Protein AF-W7WJM7-F1 (afdb_monomer_lite)

Secondary structure (DSSP, 8-state):
--------PPPEEEEEEEETTEEEEEEE-SSSPPPEEEEESSSEEEE-TTTTHHHHHHHHHHHHHHHHHHHHHHHHHHHHHHHHHHHHHHHHHSPPTTHHHHHHHHHHHHHHHHHTTTTS--TT-----TTTTSS--

Sequence (137 aa):
MKDEVRSGGREIEQLVGRFGGFELGVKTARGDEVPSLYLSGACVYEATPYQTGPALVAALVDLLASIPKQHAAGQAQLEIRRKRLDDIRLELERPFEHEARLLDLLTRQRQLLSQLDLDKDEAGTAKVDTEELREAA

Radius of gyration: 41.27 Å; chains: 1; bounding box: 71×69×111 Å

pLDDT: mean 76.88, std 18.95, range [31.22, 98.31]

Structure (mmCIF, N/CA/C/O backbone):
data_AF-W7WJM7-F1
#
_entry.id   AF-W7WJM7-F1
#
loop_
_atom_site.group_PDB
_atom_site.id
_atom_site.type_symbol
_atom_site.label_atom_id
_atom_site.label_alt_id
_atom_site.label_comp_id
_atom_site.label_asym_id
_atom_site.label_entity_id
_atom_site.label_seq_id
_atom_site.pdbx_PDB_ins_code
_atom_site.Cartn_x
_atom_site.Cartn_y
_atom_site.Cartn_z
_atom_site.occupancy
_atom_site.B_iso_or_equiv
_atom_site.auth_seq_id
_atom_site.auth_comp_id
_atom_site.auth_asym_id
_atom_site.auth_atom_id
_atom_site.pdbx_PDB_model_num
ATOM 1 N N . MET A 1 1 ? 10.618 -13.866 -67.267 1.00 33.81 1 MET A N 1
ATOM 2 C CA . MET A 1 1 ? 11.415 -14.072 -66.040 1.00 33.81 1 MET A CA 1
ATOM 3 C C . MET A 1 1 ? 11.173 -12.857 -65.162 1.00 33.81 1 MET A C 1
ATOM 5 O O . MET A 1 1 ? 11.422 -11.759 -65.634 1.00 33.81 1 MET A O 1
ATOM 9 N N . LYS A 1 2 ? 10.657 -13.104 -63.951 1.00 33.22 2 LYS A N 1
ATOM 10 C CA . LYS A 1 2 ? 10.385 -12.168 -62.846 1.00 33.22 2 LYS A CA 1
ATOM 11 C C . LYS A 1 2 ? 9.228 -11.173 -63.020 1.00 33.22 2 LYS A C 1
ATOM 13 O O . LYS A 1 2 ? 9.423 -10.021 -63.382 1.00 33.22 2 LYS A O 1
ATOM 18 N N . ASP A 1 3 ? 8.044 -11.647 -62.632 1.00 31.22 3 ASP A N 1
ATOM 19 C CA . ASP A 1 3 ? 7.046 -10.828 -61.944 1.00 31.22 3 ASP A CA 1
ATOM 20 C C . ASP A 1 3 ? 7.656 -10.316 -60.629 1.00 31.22 3 ASP A C 1
ATOM 22 O O . ASP A 1 3 ? 7.921 -11.096 -59.711 1.00 31.22 3 ASP A O 1
ATOM 26 N N . GLU A 1 4 ? 7.911 -9.012 -60.535 1.00 31.98 4 GLU A N 1
ATOM 27 C CA . GLU A 1 4 ? 8.178 -8.355 -59.255 1.00 31.98 4 GLU A CA 1
ATOM 28 C C . GLU A 1 4 ? 6.844 -8.024 -58.586 1.00 31.98 4 GLU A C 1
ATOM 30 O O . GLU A 1 4 ? 6.210 -6.994 -58.821 1.00 31.98 4 GLU A O 1
ATOM 35 N N . VAL A 1 5 ? 6.413 -8.956 -57.740 1.00 37.56 5 VAL A N 1
ATOM 36 C CA . VAL A 1 5 ? 5.321 -8.779 -56.789 1.00 37.56 5 VAL A CA 1
ATOM 37 C C . VAL A 1 5 ? 5.692 -7.634 -55.845 1.00 37.56 5 VAL A C 1
ATOM 39 O O . VAL A 1 5 ? 6.486 -7.802 -54.920 1.00 37.56 5 VAL A O 1
ATOM 42 N N . ARG A 1 6 ? 5.091 -6.459 -56.053 1.00 40.28 6 ARG A N 1
ATOM 43 C CA . ARG A 1 6 ? 5.035 -5.400 -55.038 1.00 40.28 6 ARG A CA 1
ATOM 44 C C . ARG A 1 6 ? 4.138 -5.874 -53.894 1.00 40.28 6 ARG A C 1
ATOM 46 O O . ARG A 1 6 ? 2.944 -5.598 -53.867 1.00 40.28 6 ARG A O 1
ATOM 53 N N . SER A 1 7 ? 4.715 -6.620 -52.959 1.00 39.88 7 SER A N 1
ATOM 54 C CA . SER A 1 7 ? 4.068 -6.949 -51.691 1.00 39.88 7 SER A CA 1
ATOM 55 C C . SER A 1 7 ? 4.223 -5.758 -50.746 1.00 39.88 7 SER A C 1
ATOM 57 O O . SER A 1 7 ? 5.225 -5.652 -50.044 1.00 39.88 7 SER A O 1
ATOM 59 N N . GLY A 1 8 ? 3.239 -4.858 -50.725 1.00 46.88 8 GLY A N 1
ATOM 60 C CA . GLY A 1 8 ? 3.096 -3.882 -49.643 1.00 46.88 8 GLY A CA 1
ATOM 61 C C . GLY A 1 8 ? 2.848 -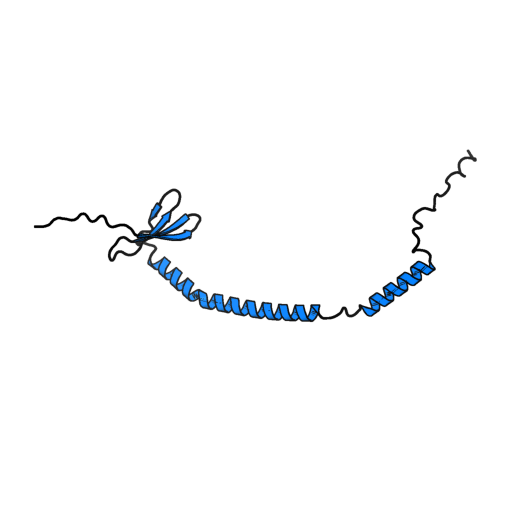4.625 -48.327 1.00 46.88 8 GLY A C 1
ATOM 62 O O . GLY A 1 8 ? 1.762 -5.159 -48.111 1.00 46.88 8 GLY A O 1
ATOM 63 N N . GLY A 1 9 ? 3.880 -4.742 -47.490 1.00 54.44 9 GLY A N 1
ATOM 64 C CA . GLY A 1 9 ? 3.803 -5.427 -46.202 1.00 54.44 9 GLY A CA 1
ATOM 65 C C . GLY A 1 9 ? 2.981 -4.624 -45.195 1.00 54.44 9 GLY A C 1
ATOM 66 O O . GLY A 1 9 ? 3.187 -3.427 -45.039 1.00 54.44 9 GLY A O 1
ATOM 67 N N . ARG A 1 10 ? 2.039 -5.282 -44.515 1.00 64.50 10 ARG A N 1
ATOM 68 C CA . ARG A 1 10 ? 1.194 -4.686 -43.470 1.00 64.50 10 ARG A CA 1
ATOM 69 C C . ARG A 1 10 ? 2.023 -4.483 -42.194 1.00 64.50 10 ARG A C 1
ATOM 71 O O . ARG A 1 10 ? 2.488 -5.477 -41.636 1.00 64.50 10 ARG A O 1
ATOM 78 N N . GLU A 1 11 ? 2.209 -3.237 -41.758 1.00 70.50 11 GLU A N 1
ATOM 79 C CA . GLU A 1 11 ? 2.792 -2.911 -40.446 1.00 70.50 11 GLU A CA 1
ATOM 80 C C . GLU A 1 11 ? 1.933 -3.511 -39.324 1.00 70.50 11 GLU A C 1
ATOM 82 O O . GLU A 1 11 ? 0.699 -3.536 -39.413 1.00 70.50 11 GLU A O 1
ATOM 87 N N . ILE A 1 12 ? 2.589 -4.046 -38.290 1.00 75.19 12 ILE A N 1
ATOM 88 C CA . ILE A 1 12 ? 1.914 -4.522 -37.082 1.00 75.19 12 ILE A CA 1
ATOM 89 C C . ILE A 1 12 ? 2.106 -3.456 -36.013 1.00 75.19 12 ILE A C 1
ATOM 91 O O . ILE A 1 12 ? 3.228 -3.208 -35.570 1.00 75.19 12 ILE A O 1
ATOM 95 N N . GLU A 1 13 ? 0.996 -2.859 -35.595 1.00 83.56 13 GLU A N 1
ATOM 96 C CA . GLU A 1 13 ? 0.940 -1.894 -34.504 1.00 83.56 13 GLU A CA 1
ATOM 97 C C . GLU A 1 13 ? 0.194 -2.498 -33.315 1.00 83.56 13 GLU A C 1
ATOM 99 O O . GLU A 1 13 ? -0.865 -3.114 -33.468 1.00 83.56 13 GLU A O 1
ATOM 104 N N . GLN A 1 14 ? 0.745 -2.314 -32.117 1.00 84.19 14 GLN A N 1
ATOM 105 C CA . GLN A 1 14 ? 0.104 -2.692 -30.867 1.00 84.19 14 GLN A CA 1
ATOM 106 C C . GLN A 1 14 ? 0.177 -1.540 -29.869 1.00 84.19 14 GLN A C 1
ATOM 108 O O . GLN A 1 14 ? 1.261 -1.113 -29.475 1.00 84.19 14 GLN A O 1
ATOM 113 N N . LEU A 1 15 ? -0.985 -1.079 -29.404 1.00 86.00 15 LEU A N 1
ATOM 114 C CA . LEU A 1 15 ? -1.068 -0.149 -28.282 1.00 86.00 15 LEU A CA 1
ATOM 115 C C . LEU A 1 15 ? -0.676 -0.876 -26.988 1.00 86.00 15 LEU A C 1
ATOM 117 O O . LEU A 1 15 ? -1.253 -1.910 -26.653 1.00 86.00 15 LEU A O 1
ATOM 121 N N . VAL A 1 16 ? 0.295 -0.326 -26.259 1.00 85.75 16 VAL A N 1
ATOM 122 C CA . VAL A 1 16 ? 0.853 -0.929 -25.038 1.00 85.75 16 VAL A CA 1
ATOM 123 C C . VAL A 1 16 ? 0.413 -0.173 -23.785 1.00 85.75 16 VAL A C 1
ATOM 125 O O . VAL A 1 16 ? 0.285 -0.772 -22.719 1.00 85.75 16 VAL A O 1
ATOM 128 N N . GLY A 1 17 ? 0.136 1.130 -23.887 1.00 83.44 17 GLY A N 1
ATOM 129 C CA . GLY A 1 17 ? -0.344 1.894 -22.738 1.00 83.44 17 GLY A CA 1
ATOM 130 C C . GLY A 1 17 ? -0.389 3.399 -22.953 1.00 83.44 17 GLY A C 1
ATOM 131 O O . GLY A 1 17 ? -0.606 3.877 -24.063 1.00 83.44 17 GLY A O 1
ATOM 132 N N . ARG A 1 18 ? -0.203 4.155 -21.866 1.00 84.81 18 ARG A N 1
ATOM 133 C CA . ARG A 1 18 ? -0.154 5.621 -21.874 1.00 84.81 18 ARG A CA 1
ATOM 134 C C . ARG A 1 18 ? 1.047 6.142 -21.090 1.00 84.81 18 ARG A C 1
ATOM 136 O O . ARG A 1 18 ? 1.360 5.613 -20.027 1.00 84.81 18 ARG A O 1
ATOM 143 N N . PHE A 1 19 ? 1.672 7.208 -21.584 1.00 77.56 19 PHE A N 1
ATOM 144 C CA . PHE A 1 19 ? 2.787 7.900 -20.939 1.00 77.56 19 PHE A CA 1
ATOM 145 C C . PHE A 1 19 ? 2.585 9.416 -21.012 1.00 77.56 19 PHE A C 1
ATOM 147 O O . PHE A 1 19 ? 2.438 9.968 -22.096 1.00 77.56 19 PHE A O 1
ATOM 154 N N . GLY A 1 20 ? 2.549 10.103 -19.866 1.00 76.69 20 GLY A N 1
ATOM 155 C CA . GLY A 1 20 ? 2.451 11.571 -19.828 1.00 76.69 20 GLY A CA 1
ATOM 156 C C . GLY A 1 20 ? 1.211 12.164 -20.517 1.00 76.69 20 GLY A C 1
ATOM 157 O O . GLY A 1 20 ? 1.263 13.296 -20.978 1.00 76.69 20 GLY A O 1
ATOM 158 N N . GLY A 1 21 ? 0.118 11.399 -20.626 1.00 82.50 21 GLY A N 1
ATOM 159 C CA . GLY A 1 21 ? -1.092 11.796 -21.362 1.00 82.50 21 GLY A CA 1
ATOM 160 C C . GLY A 1 21 ? -1.105 11.404 -22.845 1.00 82.50 21 GLY A C 1
ATOM 161 O O . GLY A 1 21 ? -2.137 11.559 -23.491 1.00 82.50 21 GLY A O 1
ATOM 162 N N . PHE A 1 22 ? -0.012 10.844 -23.363 1.00 78.00 22 PHE A N 1
ATOM 163 C CA . PHE A 1 22 ? 0.096 10.316 -24.722 1.00 78.00 22 PHE A CA 1
ATOM 164 C C . PHE A 1 22 ? -0.171 8.812 -24.747 1.00 78.00 22 PHE A C 1
ATOM 166 O O . PHE A 1 22 ? 0.099 8.108 -23.772 1.00 78.00 22 PHE A O 1
ATOM 173 N N . GLU A 1 23 ? -0.690 8.310 -25.859 1.00 86.06 23 GLU A N 1
ATOM 174 C CA . GLU A 1 23 ? -0.807 6.877 -26.125 1.00 86.06 23 GLU A CA 1
ATOM 175 C C . GLU A 1 23 ? 0.551 6.317 -26.548 1.00 86.06 23 GLU A C 1
ATOM 177 O O . GLU A 1 23 ? 1.259 6.933 -27.333 1.00 86.06 23 GLU A O 1
ATOM 182 N N . LEU A 1 24 ? 0.943 5.176 -25.988 1.00 84.25 24 LEU A N 1
ATOM 183 C CA . LEU A 1 24 ? 2.214 4.508 -26.248 1.00 84.25 24 LEU A CA 1
ATOM 184 C C . LEU A 1 24 ? 1.945 3.214 -27.006 1.00 84.25 24 LEU A C 1
ATOM 186 O O . LEU A 1 24 ? 1.266 2.324 -26.484 1.00 84.25 24 LEU A O 1
ATOM 190 N N . GLY A 1 25 ? 2.515 3.090 -28.199 1.00 85.44 25 GLY A N 1
ATOM 191 C CA . GLY A 1 25 ? 2.421 1.888 -29.015 1.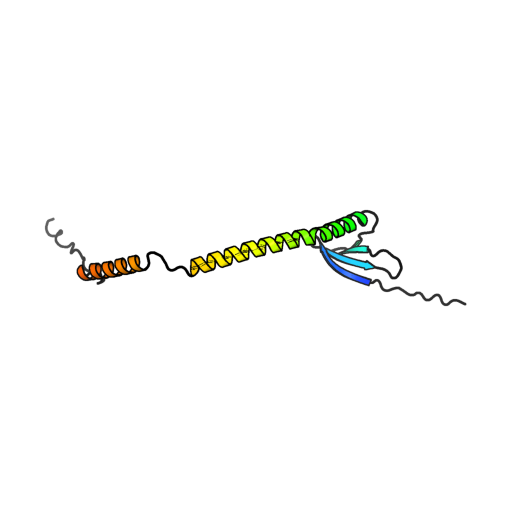00 85.44 25 GLY A CA 1
ATOM 192 C C . GLY A 1 25 ? 3.780 1.360 -29.454 1.00 85.44 25 GLY A C 1
ATOM 193 O O . GLY A 1 25 ? 4.794 2.056 -29.410 1.00 85.44 25 GLY A O 1
ATOM 194 N N . VAL A 1 26 ? 3.788 0.097 -29.859 1.00 84.44 26 VAL A N 1
ATOM 195 C CA . VAL A 1 26 ? 4.911 -0.584 -30.504 1.00 84.44 26 VAL A CA 1
ATOM 196 C C . VAL A 1 26 ? 4.523 -0.820 -31.952 1.00 84.44 26 VAL A C 1
ATOM 198 O O . VAL A 1 26 ? 3.424 -1.306 -32.221 1.00 84.44 26 VAL A O 1
ATOM 201 N N . LYS A 1 27 ? 5.432 -0.517 -32.874 1.00 84.62 27 LYS A N 1
ATOM 202 C CA . LYS A 1 27 ? 5.291 -0.864 -34.284 1.00 84.62 27 LYS A CA 1
ATOM 203 C C . LYS A 1 27 ? 6.475 -1.689 -34.764 1.00 84.62 27 LYS A C 1
ATOM 205 O O . LYS A 1 27 ? 7.625 -1.453 -34.384 1.00 84.62 27 LYS A O 1
ATOM 210 N N . THR A 1 28 ? 6.182 -2.673 -35.601 1.00 79.12 28 THR A N 1
ATOM 211 C CA . THR A 1 28 ? 7.182 -3.517 -36.253 1.00 79.12 28 THR A CA 1
ATOM 212 C C . THR A 1 28 ? 6.808 -3.704 -37.720 1.00 79.12 28 THR A C 1
ATOM 214 O O . THR A 1 28 ? 5.657 -4.014 -38.053 1.00 79.12 28 THR A O 1
ATOM 217 N N . ALA A 1 29 ? 7.778 -3.486 -38.608 1.00 73.25 29 ALA A N 1
ATOM 218 C CA . ALA A 1 29 ? 7.670 -3.905 -39.996 1.00 73.25 29 ALA A CA 1
ATOM 219 C C . ALA A 1 29 ? 8.049 -5.391 -40.104 1.00 73.25 29 ALA A C 1
ATOM 221 O O . ALA A 1 29 ? 8.844 -5.903 -39.315 1.00 73.25 29 ALA A O 1
ATOM 222 N N . ARG A 1 30 ? 7.480 -6.120 -41.075 1.00 69.12 30 ARG A N 1
ATOM 223 C CA . ARG A 1 30 ? 7.880 -7.520 -41.302 1.00 69.12 30 ARG A CA 1
ATOM 224 C C . ARG A 1 30 ? 9.357 -7.582 -41.711 1.00 69.12 30 ARG A C 1
ATOM 226 O O . ARG A 1 30 ? 9.704 -7.126 -42.794 1.00 69.12 30 ARG A O 1
ATOM 233 N N . GLY A 1 31 ? 10.174 -8.237 -40.891 1.00 61.22 31 GLY A N 1
ATOM 234 C CA . GLY A 1 31 ? 11.602 -8.467 -41.112 1.00 61.22 31 GLY A CA 1
ATOM 235 C C . GLY A 1 31 ? 12.333 -8.670 -39.784 1.00 61.22 31 GLY A C 1
ATOM 236 O O . GLY A 1 31 ? 11.697 -8.701 -38.735 1.00 61.22 31 GLY A O 1
ATOM 237 N N . ASP A 1 32 ? 13.661 -8.764 -39.829 1.00 56.47 32 ASP A N 1
ATOM 238 C CA . ASP A 1 32 ? 14.552 -8.766 -38.650 1.00 56.47 32 ASP A CA 1
ATOM 239 C C . ASP A 1 32 ? 14.734 -7.341 -38.066 1.00 56.47 32 ASP A C 1
ATOM 241 O O . ASP A 1 32 ? 15.742 -7.014 -37.440 1.00 56.47 32 ASP A O 1
ATOM 245 N N . GLU A 1 33 ? 13.775 -6.446 -38.327 1.00 68.12 33 GLU A N 1
ATOM 246 C CA . GLU A 1 33 ? 13.823 -5.063 -37.867 1.00 68.12 33 GLU A CA 1
ATOM 247 C C . GLU A 1 33 ? 13.439 -4.971 -36.392 1.00 68.12 33 GLU A C 1
ATOM 249 O O . GLU A 1 33 ? 12.441 -5.534 -35.934 1.00 68.12 33 GLU A O 1
ATOM 254 N N . VAL A 1 34 ? 14.244 -4.221 -35.641 1.00 69.81 34 VAL A N 1
ATOM 255 C CA . VAL A 1 34 ? 14.027 -3.990 -34.214 1.00 69.81 34 VAL A CA 1
ATOM 256 C C . VAL A 1 34 ? 12.687 -3.264 -34.028 1.00 69.81 34 VAL A C 1
ATOM 258 O O . VAL A 1 34 ? 12.514 -2.180 -34.593 1.00 69.81 34 VAL A O 1
ATOM 261 N N . PRO A 1 35 ? 11.745 -3.811 -33.234 1.00 76.75 35 PRO A N 1
ATOM 262 C CA . PRO A 1 35 ? 10.496 -3.129 -32.921 1.00 76.75 35 PRO A CA 1
ATOM 263 C C . PRO A 1 35 ? 10.769 -1.725 -32.374 1.00 76.75 35 PRO A C 1
ATOM 265 O O . PRO A 1 35 ? 11.629 -1.546 -31.510 1.00 76.75 35 PRO A O 1
ATOM 268 N N . SER A 1 36 ? 10.029 -0.733 -32.865 1.00 77.12 36 SER A N 1
ATOM 269 C CA . SER A 1 36 ? 10.167 0.661 -32.435 1.00 77.12 36 SER A CA 1
ATOM 270 C C . SER A 1 36 ? 8.948 1.100 -31.634 1.00 77.12 36 SER A C 1
ATOM 272 O O . SER A 1 36 ? 7.831 0.629 -31.850 1.00 77.12 36 SER A O 1
ATOM 274 N N . LEU A 1 37 ? 9.171 1.992 -30.674 1.00 82.12 37 LEU A N 1
ATOM 275 C CA . LEU A 1 37 ? 8.093 2.608 -29.908 1.00 82.12 37 LEU A CA 1
ATOM 276 C C . LEU A 1 37 ? 7.633 3.890 -30.598 1.00 82.12 37 LEU A C 1
ATOM 278 O O . LEU A 1 37 ? 8.419 4.574 -31.254 1.00 82.12 37 LEU A O 1
ATOM 282 N N . TYR A 1 38 ? 6.373 4.250 -30.398 1.00 82.75 38 TYR A N 1
ATOM 283 C CA . TYR A 1 38 ? 5.849 5.553 -30.779 1.00 82.75 38 TYR A CA 1
ATOM 284 C C . TYR A 1 38 ? 4.918 6.104 -29.701 1.00 82.75 38 TYR A C 1
ATOM 286 O O . TYR A 1 38 ? 4.279 5.352 -28.962 1.00 82.75 38 TYR A O 1
ATOM 294 N N . LEU A 1 39 ? 4.840 7.431 -29.630 1.00 83.75 39 LEU A N 1
ATOM 295 C CA . LEU A 1 39 ? 3.847 8.146 -28.835 1.00 83.75 39 LEU A CA 1
ATOM 296 C C . LEU A 1 39 ? 2.839 8.823 -29.766 1.00 83.75 39 LEU A C 1
ATOM 298 O O . LEU A 1 39 ? 3.242 9.531 -30.687 1.00 83.75 39 LEU A O 1
ATOM 302 N N . SER A 1 40 ? 1.543 8.637 -29.525 1.00 84.44 40 SER A N 1
ATOM 303 C CA . SER A 1 40 ? 0.457 9.277 -30.272 1.00 84.44 40 SER A CA 1
ATOM 304 C C . SER A 1 40 ? -0.351 10.244 -29.400 1.00 84.44 40 SER A C 1
ATOM 306 O O . SER A 1 40 ? -0.755 9.944 -28.275 1.00 84.44 40 SER A O 1
ATOM 308 N N . G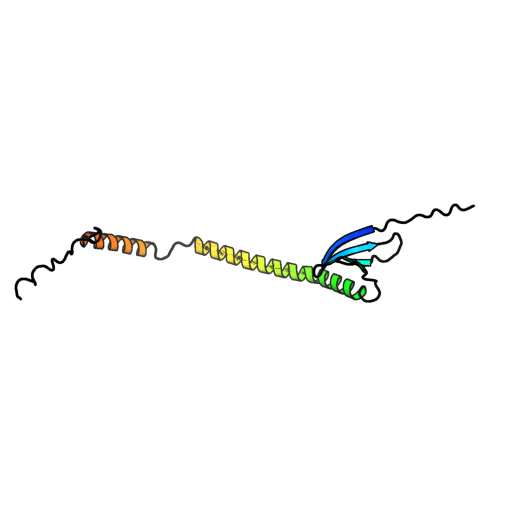LY A 1 41 ? -0.571 11.441 -29.944 1.00 82.56 41 GLY A N 1
ATOM 309 C CA . GLY A 1 41 ? -1.426 12.497 -29.401 1.00 82.56 41 GLY A CA 1
ATOM 310 C C . GLY A 1 41 ? -2.017 13.311 -30.552 1.00 82.56 41 GLY A C 1
ATOM 311 O O . GLY A 1 41 ? -2.647 12.748 -31.439 1.00 82.56 41 GLY A O 1
ATOM 312 N N . ALA A 1 42 ? -1.769 14.624 -30.596 1.00 80.12 42 ALA A N 1
ATOM 313 C CA . ALA A 1 42 ? -2.105 15.437 -31.775 1.00 80.12 42 ALA A CA 1
ATOM 314 C C . ALA A 1 42 ? -1.251 15.083 -33.015 1.00 80.12 42 ALA A C 1
ATOM 316 O O . ALA A 1 42 ? -1.692 15.271 -34.145 1.00 80.12 42 ALA A O 1
ATOM 317 N N . CYS A 1 43 ? -0.048 14.548 -32.787 1.00 78.88 43 CYS A N 1
ATOM 318 C CA . CYS A 1 43 ? 0.874 14.020 -33.792 1.00 78.88 43 CYS A CA 1
ATOM 319 C C . CYS A 1 43 ? 1.428 12.665 -33.321 1.00 78.88 43 CYS A C 1
ATOM 321 O O . CYS A 1 43 ? 1.307 12.320 -32.140 1.00 78.88 43 CYS A O 1
ATOM 323 N N . VAL A 1 44 ? 2.057 11.919 -34.235 1.00 79.88 44 VAL A N 1
ATOM 324 C CA . VAL A 1 44 ? 2.798 10.688 -33.920 1.00 79.88 44 VAL A CA 1
ATOM 325 C C . VAL A 1 44 ? 4.286 11.012 -33.814 1.00 79.88 44 VAL A C 1
ATOM 327 O O . VAL A 1 44 ? 4.858 11.623 -34.715 1.00 79.88 44 VAL A O 1
ATOM 330 N N . TYR A 1 45 ? 4.903 10.600 -32.711 1.00 75.50 45 TYR A N 1
ATOM 331 C CA . TYR A 1 45 ? 6.323 10.782 -32.426 1.00 75.50 45 TYR A CA 1
ATOM 332 C C . TYR A 1 45 ? 7.008 9.419 -32.406 1.00 75.50 45 TYR A C 1
ATOM 334 O O . TYR A 1 45 ? 6.719 8.590 -31.542 1.00 75.50 45 TYR A O 1
ATOM 342 N N . GLU A 1 46 ? 7.915 9.181 -33.349 1.00 77.00 46 GLU A N 1
ATOM 343 C CA . GLU A 1 46 ? 8.675 7.934 -33.413 1.00 77.00 46 GLU A CA 1
ATOM 344 C C . GLU A 1 46 ? 9.848 7.963 -32.434 1.00 77.00 46 GLU A C 1
ATOM 346 O O . GLU A 1 46 ? 10.694 8.857 -32.474 1.00 77.00 46 GLU A O 1
ATOM 351 N N . ALA A 1 47 ? 9.936 6.955 -31.573 1.00 68.62 47 ALA A N 1
ATOM 352 C CA . ALA A 1 47 ? 11.115 6.728 -30.757 1.00 68.62 47 ALA A CA 1
ATOM 353 C C . ALA A 1 47 ? 12.103 5.869 -31.556 1.00 68.62 47 ALA A C 1
ATOM 355 O O . ALA A 1 47 ? 12.233 4.663 -31.339 1.00 68.62 47 ALA A O 1
ATOM 356 N N . THR A 1 48 ? 12.787 6.492 -32.521 1.00 61.59 48 THR A N 1
ATOM 357 C CA . THR A 1 48 ? 13.851 5.820 -33.275 1.00 61.59 48 THR A CA 1
ATOM 358 C C . THR A 1 48 ? 14.979 5.379 -32.326 1.00 61.59 48 THR A C 1
ATOM 360 O O . THR A 1 48 ? 15.366 6.172 -31.463 1.00 61.59 48 THR A O 1
ATOM 363 N N . PRO A 1 49 ? 15.558 4.169 -32.481 1.00 56.31 49 PRO A N 1
ATOM 364 C CA . PRO A 1 49 ? 16.446 3.530 -31.495 1.00 56.31 49 PRO A CA 1
ATOM 365 C C . PRO A 1 49 ? 17.745 4.263 -31.124 1.00 56.31 49 PRO A C 1
ATOM 367 O O . PRO A 1 49 ? 18.513 3.754 -30.311 1.00 56.31 49 PRO A O 1
ATOM 370 N N . TYR A 1 50 ? 18.041 5.425 -31.705 1.00 52.28 50 TYR A N 1
ATOM 371 C CA . TYR A 1 50 ? 19.399 5.956 -31.704 1.00 52.28 50 TYR A CA 1
ATOM 372 C C . TYR A 1 50 ? 19.892 6.490 -30.346 1.00 52.28 50 TYR A C 1
ATOM 374 O O . TYR A 1 50 ? 21.097 6.671 -30.198 1.00 52.28 50 TYR A O 1
ATOM 382 N N . GLN A 1 51 ? 19.026 6.720 -29.342 1.00 50.25 51 GLN A N 1
ATOM 383 C CA . GLN A 1 51 ? 19.469 7.237 -28.026 1.00 50.25 51 GLN A CA 1
ATOM 384 C C . GLN A 1 51 ? 18.734 6.701 -26.778 1.00 50.25 51 GLN A C 1
ATOM 386 O O . GLN A 1 51 ? 19.168 6.981 -25.663 1.00 50.25 51 GLN A O 1
ATOM 391 N N . THR A 1 52 ? 17.671 5.901 -26.910 1.00 56.38 52 THR A N 1
ATOM 392 C CA . THR A 1 52 ? 16.833 5.467 -25.764 1.00 56.38 52 THR A CA 1
ATOM 393 C C . THR A 1 52 ? 16.715 3.956 -25.580 1.00 56.38 52 THR A C 1
ATOM 395 O O . THR A 1 52 ? 16.254 3.523 -24.526 1.00 56.38 52 THR A O 1
ATOM 398 N N . GLY A 1 53 ? 17.165 3.140 -26.540 1.00 60.56 53 GLY A N 1
ATOM 399 C CA . GLY A 1 53 ? 17.046 1.676 -26.474 1.00 60.56 53 GLY A CA 1
ATOM 400 C C . GLY A 1 53 ? 17.714 1.063 -25.233 1.00 60.56 53 GLY A C 1
ATOM 401 O O . GLY A 1 53 ? 17.027 0.428 -24.433 1.00 60.56 53 GLY A O 1
ATOM 402 N N . PRO A 1 54 ? 19.021 1.297 -25.001 1.00 66.31 54 PRO A N 1
ATOM 403 C CA . PRO A 1 54 ? 19.715 0.740 -23.839 1.00 66.31 54 PRO A CA 1
ATOM 404 C C . PRO A 1 54 ? 19.158 1.235 -22.500 1.00 66.31 54 PRO A C 1
ATOM 406 O O . PRO A 1 54 ? 19.039 0.454 -21.561 1.00 66.31 54 PRO A O 1
ATOM 409 N N . ALA A 1 55 ? 18.777 2.514 -22.415 1.00 62.75 55 ALA A N 1
ATOM 410 C CA . ALA A 1 55 ? 18.232 3.102 -21.192 1.00 62.75 55 ALA A CA 1
ATOM 411 C C . ALA A 1 55 ? 16.845 2.539 -20.847 1.00 62.75 55 ALA A C 1
ATOM 413 O O . ALA A 1 55 ? 16.563 2.262 -19.684 1.00 62.75 55 ALA A O 1
ATOM 414 N N . LEU A 1 56 ? 15.994 2.319 -21.854 1.00 68.25 56 LEU A N 1
ATOM 415 C CA . LEU A 1 56 ? 14.692 1.688 -21.668 1.00 68.25 56 LEU A CA 1
ATOM 416 C C . LEU A 1 56 ? 14.838 0.231 -21.220 1.00 68.25 56 LEU A C 1
ATOM 418 O O . LEU A 1 56 ? 14.163 -0.193 -20.286 1.00 68.25 56 LEU A O 1
ATOM 422 N N . VAL A 1 57 ? 15.728 -0.529 -21.864 1.00 72.44 57 VAL A N 1
ATOM 423 C CA . VAL A 1 57 ? 15.993 -1.922 -21.481 1.00 72.44 57 VAL A CA 1
ATOM 424 C C . VAL A 1 57 ? 16.537 -1.988 -20.054 1.00 72.44 57 VAL A C 1
ATOM 426 O O . VAL A 1 57 ? 16.046 -2.793 -19.268 1.00 72.44 57 VAL A O 1
ATOM 429 N N . ALA A 1 58 ? 17.472 -1.108 -19.684 1.00 71.00 58 ALA A N 1
ATOM 430 C CA . ALA A 1 58 ? 17.974 -1.013 -18.315 1.00 71.00 58 ALA A CA 1
ATOM 431 C C . ALA A 1 58 ? 16.846 -0.712 -17.314 1.00 71.00 58 ALA A C 1
ATOM 433 O O . ALA A 1 58 ? 16.700 -1.432 -16.332 1.00 71.00 58 ALA A O 1
ATOM 434 N N . ALA A 1 59 ? 15.978 0.261 -17.609 1.00 71.50 59 ALA A N 1
ATOM 435 C CA . ALA A 1 59 ? 14.842 0.594 -16.750 1.00 71.50 59 ALA A CA 1
ATOM 436 C C . ALA A 1 59 ? 13.840 -0.567 -16.602 1.00 71.50 59 ALA A C 1
ATOM 438 O O . ALA A 1 59 ? 13.298 -0.778 -15.518 1.00 71.50 59 ALA A O 1
ATOM 439 N N . LEU A 1 60 ? 13.598 -1.342 -17.665 1.00 73.25 60 LEU A N 1
ATOM 440 C CA . LEU A 1 60 ? 12.743 -2.532 -17.610 1.00 73.25 60 LEU A CA 1
ATOM 441 C C . LEU A 1 60 ? 13.376 -3.656 -16.781 1.00 73.25 60 LEU A C 1
ATOM 443 O O . LEU A 1 60 ? 12.676 -4.307 -16.006 1.00 73.25 60 LEU A O 1
ATOM 447 N N . VAL A 1 61 ? 14.687 -3.869 -16.908 1.00 79.69 61 VAL A N 1
ATOM 448 C CA . VAL A 1 61 ? 15.427 -4.850 -16.101 1.00 79.69 61 VAL A CA 1
ATOM 449 C C . VAL A 1 61 ? 15.430 -4.444 -14.627 1.00 79.69 61 VAL A C 1
ATOM 451 O O . VAL A 1 61 ? 15.136 -5.279 -13.772 1.00 79.69 61 VAL A O 1
ATOM 454 N N . ASP A 1 62 ? 15.667 -3.168 -14.325 1.00 79.31 62 ASP A N 1
ATOM 455 C CA . ASP A 1 62 ? 15.621 -2.632 -12.963 1.00 79.31 62 ASP A CA 1
ATOM 456 C C . ASP A 1 62 ? 14.218 -2.753 -12.358 1.00 79.31 62 ASP A C 1
ATOM 458 O O . ASP A 1 62 ? 14.061 -3.161 -11.203 1.00 79.31 62 ASP A O 1
ATOM 462 N N . LEU A 1 63 ? 13.176 -2.462 -13.146 1.00 80.69 63 LEU A N 1
ATOM 463 C CA . LEU A 1 63 ? 11.790 -2.649 -12.729 1.00 80.69 63 LEU A CA 1
ATOM 464 C C . LEU A 1 63 ? 11.515 -4.119 -12.398 1.00 80.69 63 LEU A C 1
ATOM 466 O O . LEU A 1 63 ? 11.014 -4.401 -11.309 1.00 80.69 63 LEU A O 1
ATOM 470 N N . LEU A 1 64 ? 11.881 -5.051 -13.284 1.00 82.62 64 LEU A N 1
ATOM 471 C CA . LEU A 1 64 ? 11.719 -6.492 -13.057 1.00 82.62 64 LEU A CA 1
ATOM 472 C C . LEU A 1 64 ? 12.474 -6.955 -11.804 1.00 82.62 64 LEU A C 1
ATOM 474 O O . LEU A 1 64 ? 11.913 -7.683 -10.984 1.00 82.62 64 LEU A O 1
ATOM 478 N N . ALA A 1 65 ? 13.704 -6.480 -11.604 1.00 86.94 65 ALA A N 1
ATOM 479 C CA . ALA A 1 65 ? 14.499 -6.765 -10.413 1.00 86.94 65 ALA A CA 1
ATOM 480 C C . ALA A 1 65 ? 13.893 -6.164 -9.130 1.00 86.94 65 ALA A C 1
ATOM 482 O O . ALA A 1 65 ? 14.100 -6.691 -8.035 1.00 86.94 65 ALA A O 1
ATOM 483 N N . SER A 1 66 ? 13.114 -5.083 -9.240 1.00 88.06 66 SER A N 1
ATOM 484 C CA . SER A 1 66 ? 12.445 -4.450 -8.099 1.00 88.06 66 SER A CA 1
ATOM 485 C C . SER A 1 66 ? 11.186 -5.193 -7.626 1.00 88.06 66 SER A C 1
ATOM 487 O O . SER A 1 66 ? 10.822 -5.072 -6.451 1.00 88.06 66 SER A O 1
ATOM 489 N N . ILE A 1 67 ? 10.543 -5.993 -8.490 1.00 89.62 67 ILE A N 1
ATOM 490 C CA . ILE A 1 67 ? 9.275 -6.686 -8.189 1.00 89.62 67 ILE A CA 1
ATOM 491 C C . ILE A 1 67 ? 9.381 -7.586 -6.945 1.00 89.62 67 ILE A C 1
ATOM 493 O O . ILE A 1 67 ? 8.539 -7.440 -6.057 1.00 89.62 67 ILE A O 1
ATOM 497 N N . PRO A 1 68 ? 10.393 -8.468 -6.791 1.00 94.00 68 PRO A N 1
ATOM 498 C CA . PRO A 1 68 ? 10.505 -9.324 -5.607 1.00 94.00 68 PRO A CA 1
ATOM 499 C C . PRO A 1 68 ? 10.614 -8.527 -4.304 1.00 94.00 68 PRO A C 1
ATOM 501 O O . PRO A 1 68 ? 9.998 -8.886 -3.301 1.00 94.00 68 PRO A O 1
ATOM 504 N N . LYS A 1 69 ? 11.350 -7.408 -4.322 1.00 93.69 69 LYS A N 1
ATOM 505 C CA . LYS A 1 69 ? 11.495 -6.514 -3.165 1.00 93.69 69 LYS A CA 1
ATOM 506 C C . LYS A 1 69 ? 10.164 -5.857 -2.801 1.00 93.69 69 LYS A C 1
ATOM 508 O O . LYS A 1 69 ? 9.805 -5.821 -1.626 1.00 93.69 69 LYS A O 1
ATOM 513 N N . GLN A 1 70 ? 9.433 -5.347 -3.792 1.00 93.56 70 GLN A N 1
ATOM 514 C CA . GLN A 1 70 ? 8.116 -4.743 -3.575 1.00 93.56 70 GLN A CA 1
ATOM 515 C C . GLN A 1 70 ? 7.100 -5.777 -3.079 1.00 93.56 70 GLN A C 1
ATOM 517 O O . GLN A 1 70 ? 6.350 -5.502 -2.143 1.00 93.56 70 GLN A O 1
ATOM 522 N N . HIS A 1 71 ? 7.121 -6.983 -3.646 1.00 93.94 71 HIS A N 1
ATOM 523 C CA . HIS A 1 71 ? 6.281 -8.094 -3.217 1.00 93.94 71 HIS A CA 1
ATOM 524 C C . HIS A 1 71 ? 6.555 -8.476 -1.758 1.00 93.94 71 HIS A C 1
ATOM 526 O O . HIS A 1 71 ? 5.623 -8.524 -0.959 1.00 93.94 71 HIS A O 1
ATOM 532 N N . ALA A 1 72 ? 7.823 -8.661 -1.378 1.00 96.31 72 ALA A N 1
ATOM 533 C CA . ALA A 1 72 ? 8.205 -8.970 -0.000 1.00 96.31 72 ALA A CA 1
ATOM 534 C C . ALA A 1 72 ? 7.785 -7.861 0.981 1.00 96.31 72 ALA A C 1
ATOM 536 O O . ALA A 1 72 ? 7.242 -8.144 2.050 1.00 96.31 72 ALA A O 1
ATOM 537 N N . ALA A 1 73 ? 7.962 -6.590 0.604 1.00 96.12 73 ALA A N 1
ATOM 538 C CA . ALA A 1 73 ? 7.492 -5.461 1.406 1.00 96.12 73 ALA A CA 1
ATOM 539 C C . ALA A 1 73 ? 5.961 -5.468 1.568 1.00 96.12 73 ALA A C 1
ATOM 541 O O . ALA A 1 73 ? 5.453 -5.238 2.667 1.00 96.12 73 ALA A O 1
ATOM 542 N N . GLY A 1 74 ? 5.223 -5.778 0.498 1.00 97.19 74 GLY A N 1
ATOM 543 C CA . GLY A 1 74 ? 3.771 -5.939 0.531 1.00 97.19 74 GLY A CA 1
ATOM 544 C C . GLY A 1 74 ? 3.322 -7.084 1.441 1.00 97.19 74 GLY A C 1
ATOM 545 O O . GLY A 1 74 ? 2.409 -6.903 2.246 1.00 97.19 74 GLY A O 1
ATOM 546 N N . GLN A 1 75 ? 3.997 -8.234 1.380 1.00 98.19 75 GLN A N 1
ATOM 547 C CA . GLN A 1 75 ? 3.732 -9.374 2.263 1.00 98.19 75 GLN A CA 1
ATOM 548 C C . GLN A 1 75 ? 3.950 -9.014 3.736 1.00 98.19 75 GLN A C 1
ATOM 550 O O . GLN A 1 75 ? 3.063 -9.250 4.555 1.00 98.19 75 GLN A O 1
ATOM 555 N N . ALA A 1 76 ? 5.061 -8.352 4.066 1.00 97.81 76 ALA A N 1
ATOM 556 C CA . ALA A 1 76 ? 5.337 -7.911 5.431 1.00 97.81 76 ALA A CA 1
ATOM 557 C C . ALA A 1 76 ? 4.270 -6.926 5.948 1.00 97.81 76 ALA A C 1
ATOM 559 O O . ALA A 1 76 ? 3.793 -7.045 7.078 1.00 97.81 76 ALA A O 1
ATOM 560 N N . GLN A 1 77 ? 3.833 -5.977 5.112 1.00 97.75 77 GLN A N 1
ATOM 561 C CA . GLN A 1 77 ? 2.748 -5.060 5.478 1.00 97.75 77 GLN A CA 1
ATOM 562 C C . GLN A 1 77 ? 1.420 -5.788 5.704 1.00 97.75 77 GLN A C 1
ATOM 564 O O . GLN A 1 77 ? 0.680 -5.431 6.624 1.00 97.75 77 GLN A O 1
ATOM 569 N N . LEU A 1 78 ? 1.105 -6.796 4.888 1.00 98.31 78 LEU A N 1
ATOM 570 C CA . LEU A 1 78 ? -0.097 -7.610 5.061 1.00 98.31 78 LEU A CA 1
ATOM 571 C C . LEU A 1 78 ? -0.070 -8.380 6.380 1.00 98.31 78 LEU A C 1
ATOM 573 O O . LEU A 1 78 ? -1.080 -8.401 7.077 1.00 98.31 78 LEU A O 1
ATOM 577 N N . GLU A 1 79 ? 1.066 -8.964 6.756 1.00 98.25 79 GLU A N 1
ATOM 578 C CA . GLU A 1 79 ? 1.209 -9.658 8.038 1.00 98.25 79 GLU A CA 1
ATOM 579 C C . GLU A 1 79 ? 1.016 -8.721 9.232 1.00 98.25 79 GLU A C 1
ATOM 581 O O . GLU A 1 79 ? 0.256 -9.042 10.144 1.00 98.25 79 GLU A O 1
ATOM 586 N N . ILE A 1 80 ? 1.639 -7.538 9.209 1.00 98.12 80 ILE A N 1
ATOM 587 C CA . ILE A 1 80 ? 1.474 -6.530 10.269 1.00 98.12 80 ILE A CA 1
ATOM 588 C C . ILE A 1 80 ? 0.006 -6.109 10.385 1.00 98.12 80 ILE A C 1
ATOM 590 O O . ILE A 1 80 ? -0.539 -6.035 11.486 1.00 98.12 80 ILE A O 1
ATOM 594 N N . ARG A 1 81 ? -0.654 -5.845 9.250 1.00 97.62 81 ARG A N 1
ATOM 595 C CA . ARG A 1 81 ? -2.065 -5.441 9.235 1.00 97.62 81 ARG A CA 1
ATOM 596 C C . ARG A 1 81 ? -2.989 -6.547 9.729 1.00 97.62 81 ARG A C 1
ATOM 598 O O . ARG A 1 81 ? -3.934 -6.232 10.439 1.00 97.62 81 ARG A O 1
ATOM 605 N N . ARG A 1 82 ? -2.720 -7.809 9.380 1.00 98.19 82 ARG A N 1
ATOM 606 C CA . ARG A 1 82 ? -3.486 -8.965 9.873 1.00 98.19 82 ARG A CA 1
ATOM 607 C C . ARG A 1 82 ? -3.389 -9.080 11.389 1.00 98.19 82 ARG A C 1
ATOM 609 O O . ARG A 1 82 ? -4.422 -9.073 12.037 1.00 98.19 82 ARG A O 1
ATOM 616 N N . LYS A 1 83 ? -2.172 -9.046 11.944 1.00 97.88 83 LYS A N 1
ATOM 617 C CA . LYS A 1 83 ? -1.963 -9.073 13.402 1.00 97.88 83 LYS A CA 1
ATOM 618 C C . LYS A 1 83 ? -2.716 -7.944 14.103 1.00 97.88 83 LYS A C 1
ATOM 620 O O . LYS A 1 83 ? -3.506 -8.197 14.997 1.00 97.88 83 LYS A O 1
ATOM 625 N N . ARG A 1 84 ? -2.565 -6.710 13.611 1.00 97.94 84 ARG A N 1
ATOM 626 C CA . ARG A 1 84 ? -3.273 -5.549 14.168 1.00 97.94 84 ARG A CA 1
ATOM 627 C C . ARG A 1 84 ? -4.795 -5.695 14.099 1.00 97.94 84 ARG A C 1
ATOM 629 O O . ARG A 1 84 ? -5.496 -5.209 14.977 1.00 97.94 84 ARG A O 1
ATOM 636 N N . LEU A 1 85 ? -5.309 -6.296 13.030 1.00 97.94 85 LEU A N 1
ATOM 637 C CA . LEU A 1 85 ? -6.737 -6.543 12.872 1.00 97.94 85 LEU A CA 1
ATOM 638 C C . LEU A 1 85 ? -7.224 -7.563 13.906 1.00 97.94 85 LEU A C 1
ATOM 640 O O . LEU A 1 85 ? -8.262 -7.334 14.520 1.00 97.94 85 LEU A O 1
ATOM 644 N N . ASP A 1 86 ? -6.468 -8.636 14.122 1.00 97.81 86 ASP A N 1
ATOM 645 C CA . ASP A 1 86 ? -6.788 -9.649 15.128 1.00 97.81 86 ASP A CA 1
ATOM 646 C C . ASP A 1 86 ? -6.739 -9.063 16.551 1.00 97.81 86 ASP A C 1
ATOM 648 O O . ASP A 1 86 ? -7.668 -9.283 17.325 1.00 97.81 86 ASP A O 1
ATOM 652 N N . ASP A 1 87 ? -5.750 -8.217 16.861 1.00 97.44 87 ASP A N 1
ATOM 653 C CA . ASP A 1 87 ? -5.666 -7.505 18.146 1.00 97.44 87 ASP A CA 1
ATOM 654 C C . ASP A 1 87 ? -6.889 -6.596 18.375 1.00 97.44 87 ASP A C 1
ATOM 656 O O . ASP A 1 87 ? -7.499 -6.606 19.442 1.00 97.44 87 ASP A O 1
ATOM 660 N N . ILE A 1 88 ? -7.293 -5.828 17.353 1.00 96.38 88 ILE A N 1
ATOM 661 C CA . ILE A 1 88 ? -8.479 -4.956 17.429 1.00 96.38 88 ILE A CA 1
ATOM 662 C C . ILE A 1 88 ? -9.756 -5.782 17.609 1.00 96.38 88 ILE A C 1
ATOM 664 O O . ILE A 1 88 ? -10.656 -5.356 18.328 1.00 96.38 88 ILE A O 1
ATOM 668 N N . ARG A 1 89 ? -9.860 -6.950 16.963 1.00 96.19 89 ARG A N 1
ATOM 669 C CA . ARG A 1 89 ? -11.006 -7.852 17.146 1.00 96.19 89 ARG A CA 1
ATOM 670 C C . ARG A 1 89 ? -11.090 -8.370 18.575 1.00 96.19 89 ARG A C 1
ATOM 672 O O . ARG A 1 89 ? -12.180 -8.366 19.133 1.00 96.19 89 ARG A O 1
ATOM 679 N N . LEU A 1 90 ? -9.959 -8.745 19.167 1.00 95.88 90 LEU A N 1
ATOM 680 C CA . LEU A 1 90 ? -9.911 -9.191 20.556 1.00 95.88 90 LEU A CA 1
ATOM 681 C C . LEU A 1 90 ? -10.364 -8.084 21.521 1.00 95.88 90 LEU A C 1
ATOM 683 O O . LEU A 1 90 ? -11.164 -8.335 22.418 1.00 95.88 90 LEU A O 1
ATOM 687 N N . GLU A 1 91 ? -9.897 -6.850 21.315 1.00 92.56 91 GLU A N 1
ATOM 688 C CA . GLU A 1 91 ? -10.325 -5.700 22.125 1.00 92.56 91 GLU A CA 1
ATOM 689 C C . GLU A 1 91 ? -11.801 -5.335 21.898 1.00 92.56 91 GLU A C 1
ATOM 691 O O . GLU A 1 91 ? -12.475 -4.916 22.832 1.00 92.56 91 GLU A O 1
ATOM 696 N N . LEU A 1 92 ? -12.340 -5.521 20.687 1.00 92.69 92 LEU A N 1
ATOM 697 C CA . LEU A 1 92 ? -13.768 -5.313 20.406 1.00 92.69 92 LEU A CA 1
ATOM 698 C C . LEU A 1 92 ? -14.669 -6.328 21.117 1.00 92.69 92 LEU A C 1
ATOM 700 O O . LEU A 1 92 ? -15.790 -5.988 21.489 1.00 92.69 92 LEU A O 1
ATOM 704 N N . GLU A 1 93 ? -14.207 -7.566 21.281 1.00 92.44 93 GLU A N 1
ATOM 705 C CA . GLU A 1 93 ? -14.931 -8.601 22.028 1.00 92.44 93 GLU A CA 1
ATOM 706 C C . GLU A 1 93 ? -14.855 -8.387 23.544 1.00 92.44 93 GLU A C 1
ATOM 708 O O . GLU A 1 93 ? -15.652 -8.955 24.297 1.00 92.44 93 GLU A O 1
ATOM 713 N N . ARG A 1 94 ? -13.917 -7.559 24.013 1.00 91.62 94 ARG A N 1
ATOM 714 C CA . ARG A 1 94 ? -13.751 -7.270 25.430 1.00 91.62 94 ARG A CA 1
ATOM 715 C C . ARG A 1 94 ? -14.918 -6.403 25.929 1.00 91.62 94 ARG A C 1
ATOM 717 O O . ARG A 1 94 ? -15.104 -5.287 25.440 1.00 91.62 94 ARG A O 1
ATOM 724 N N . PRO A 1 95 ? -15.696 -6.866 26.924 1.00 86.81 95 PRO A N 1
ATOM 725 C CA . PRO A 1 95 ? -16.786 -6.073 27.475 1.00 86.81 95 PRO A CA 1
ATOM 726 C C . PRO A 1 95 ? -16.248 -4.830 28.188 1.00 86.81 95 PRO A C 1
ATOM 728 O O . PRO A 1 95 ? -15.116 -4.809 28.684 1.00 86.81 95 PRO A O 1
ATOM 731 N N . PHE A 1 96 ? -17.079 -3.791 28.274 1.00 87.44 96 PHE A N 1
ATOM 732 C CA . PHE A 1 96 ? -16.701 -2.557 28.949 1.00 87.44 96 PHE A CA 1
ATOM 733 C C . PHE A 1 96 ? -16.495 -2.812 30.448 1.00 87.44 96 PHE A C 1
ATOM 735 O O . PHE A 1 96 ? -17.416 -3.196 31.166 1.00 87.44 96 PHE A O 1
ATOM 742 N N . GLU A 1 97 ? -15.284 -2.554 30.944 1.00 89.06 97 GLU A N 1
ATOM 743 C CA . GLU A 1 97 ? -14.870 -2.890 32.317 1.00 89.06 97 GLU A CA 1
ATOM 744 C C . GLU A 1 97 ? -15.788 -2.310 33.406 1.00 89.06 97 GLU A C 1
ATOM 746 O O . GLU A 1 97 ? -15.893 -2.856 34.505 1.00 89.06 97 GLU A O 1
ATOM 751 N N . HIS A 1 98 ? -16.445 -1.184 33.125 1.00 92.88 98 HIS A N 1
ATOM 752 C CA . HIS A 1 98 ? -17.303 -0.480 34.077 1.00 92.88 98 HIS A CA 1
ATOM 753 C C . HIS A 1 98 ? -18.785 -0.547 33.717 1.00 92.88 98 HIS A C 1
ATOM 755 O O . HIS A 1 98 ? -19.570 0.223 34.268 1.00 92.88 98 HIS A O 1
ATOM 761 N N . GLU A 1 99 ? -19.186 -1.465 32.838 1.00 91.25 99 GLU A N 1
ATOM 762 C CA . GLU A 1 99 ? -20.580 -1.626 32.422 1.00 91.25 99 GLU A CA 1
ATOM 763 C C . GLU A 1 99 ? -21.509 -1.811 33.627 1.00 91.25 99 GLU A C 1
ATOM 765 O O . GLU A 1 99 ? -22.485 -1.079 33.778 1.00 91.25 99 GLU A O 1
ATOM 770 N N . ALA A 1 100 ? -21.139 -2.683 34.569 1.00 91.31 100 ALA A N 1
ATOM 771 C CA . ALA A 1 100 ? -21.914 -2.902 35.790 1.00 91.31 100 ALA A CA 1
ATOM 772 C C . ALA A 1 100 ? -22.024 -1.640 36.667 1.00 91.31 100 ALA A C 1
ATOM 774 O O . ALA A 1 100 ? -23.106 -1.312 37.152 1.00 91.31 100 ALA A O 1
ATOM 775 N N . ARG A 1 101 ? -20.924 -0.892 36.842 1.00 94.88 101 ARG A N 1
ATOM 776 C CA . ARG A 1 101 ? -20.919 0.352 37.632 1.00 94.88 101 ARG A CA 1
ATOM 777 C C . ARG A 1 101 ? -21.754 1.444 36.963 1.00 94.88 101 ARG A C 1
ATOM 779 O O . ARG A 1 101 ? -22.426 2.204 37.653 1.00 94.88 101 ARG A O 1
ATOM 786 N N . LEU A 1 102 ? -21.712 1.528 35.635 1.00 94.88 102 LEU A N 1
ATOM 787 C CA . LEU A 1 102 ? -22.529 2.458 34.865 1.00 94.88 102 LEU A CA 1
ATOM 788 C C . LEU A 1 102 ? -24.019 2.135 35.024 1.00 94.88 102 LEU A C 1
ATOM 790 O O . LEU A 1 102 ? -24.806 3.039 35.292 1.00 94.88 102 LEU A O 1
ATOM 794 N N . LEU A 1 103 ? -24.400 0.859 34.914 1.00 95.38 103 LEU A N 1
ATOM 795 C CA . LEU A 1 103 ? -25.785 0.423 35.111 1.00 95.38 103 LEU A CA 1
ATOM 796 C C . LEU A 1 103 ? -26.289 0.722 36.529 1.00 95.38 103 LEU A C 1
ATOM 798 O O . LEU A 1 103 ? -27.418 1.190 36.686 1.00 95.38 103 LEU A O 1
ATOM 802 N N . ASP A 1 104 ? -25.454 0.518 37.549 1.00 96.31 104 ASP A N 1
ATOM 803 C CA . ASP A 1 104 ? -25.792 0.850 38.938 1.00 96.31 104 ASP A CA 1
ATOM 804 C C . ASP A 1 104 ? -26.017 2.361 39.126 1.00 96.31 104 ASP A C 1
ATOM 806 O O . ASP A 1 104 ? -27.054 2.790 39.636 1.00 96.31 104 ASP A O 1
ATOM 810 N N . LEU A 1 105 ? -25.104 3.194 38.610 1.00 97.00 105 LEU A N 1
ATOM 811 C CA . LEU A 1 105 ? -25.239 4.654 38.656 1.00 97.00 105 LEU A CA 1
ATOM 812 C C . LEU A 1 105 ? -26.491 5.149 37.922 1.00 97.00 105 LEU A C 1
ATOM 814 O O . LEU A 1 105 ? -27.204 6.000 38.451 1.00 97.00 105 LEU A O 1
ATOM 818 N N . LEU A 1 106 ? -26.792 4.599 36.743 1.00 96.00 106 LEU A N 1
ATOM 819 C CA . LEU A 1 106 ? -28.006 4.929 35.990 1.00 96.00 106 LEU A CA 1
ATOM 820 C C . LEU A 1 106 ? -29.272 4.519 36.749 1.00 96.00 106 LEU A C 1
ATOM 822 O O . LEU A 1 106 ? -30.260 5.253 36.752 1.00 96.00 106 LEU A O 1
ATOM 826 N N . THR A 1 107 ? -29.248 3.366 37.419 1.00 97.06 107 THR A N 1
ATOM 827 C CA . THR A 1 107 ? -30.373 2.896 38.238 1.00 97.06 107 THR A CA 1
ATOM 828 C C . THR A 1 107 ? -30.607 3.836 39.415 1.00 97.06 107 THR A C 1
ATOM 830 O O . THR A 1 107 ? -31.732 4.292 39.632 1.00 97.06 107 TH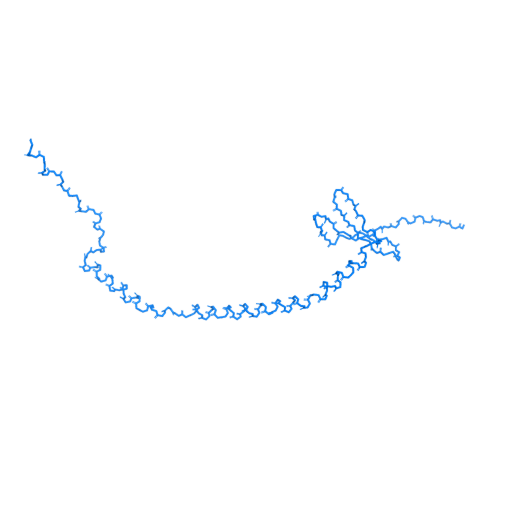R A O 1
ATOM 833 N N . ARG A 1 108 ? -29.539 4.204 40.130 1.00 96.69 108 ARG A N 1
ATOM 834 C CA . ARG A 1 108 ? -29.605 5.144 41.252 1.00 96.69 108 ARG A CA 1
ATOM 835 C C . ARG A 1 108 ? -30.051 6.538 40.818 1.00 96.69 108 ARG A C 1
ATOM 837 O O . ARG A 1 108 ? -30.836 7.170 41.517 1.00 96.69 108 ARG A O 1
ATOM 844 N N . GLN A 1 109 ? -29.595 7.011 39.661 1.00 95.94 109 GLN A N 1
ATOM 845 C CA . GLN A 1 109 ? -30.034 8.286 39.101 1.00 95.94 109 GLN A CA 1
ATOM 846 C C . GLN A 1 109 ? -31.546 8.296 38.858 1.00 95.94 109 GLN A C 1
ATOM 848 O O . GLN A 1 109 ? -32.212 9.240 39.268 1.00 95.94 109 GLN A O 1
ATOM 853 N N . ARG A 1 110 ? -32.105 7.242 38.247 1.00 95.31 110 ARG A N 1
ATOM 854 C CA . ARG A 1 110 ? -33.558 7.135 38.019 1.00 95.31 110 ARG A CA 1
ATOM 855 C C . ARG A 1 110 ? -34.348 7.139 39.324 1.00 95.31 110 ARG A C 1
ATOM 857 O O . ARG A 1 110 ? -35.372 7.804 39.408 1.00 95.31 110 ARG A O 1
ATOM 864 N N . GLN A 1 111 ? -33.855 6.436 40.344 1.00 95.12 111 GLN A N 1
ATOM 865 C CA . GLN A 1 111 ? -34.472 6.450 41.672 1.00 95.12 111 GLN A CA 1
ATOM 866 C C . GLN A 1 111 ? -34.492 7.860 42.270 1.00 95.12 111 GLN A C 1
ATOM 868 O O . GLN A 1 111 ? -35.521 8.285 42.783 1.00 95.12 111 GLN A O 1
ATOM 873 N N . LEU A 1 112 ? -33.375 8.589 42.183 1.00 95.00 112 LEU A N 1
ATOM 874 C CA . LEU A 1 112 ? -33.278 9.955 42.698 1.00 95.00 112 LEU A CA 1
ATOM 875 C C . LEU A 1 112 ? -34.175 10.929 41.932 1.00 95.00 112 LEU A C 1
ATOM 877 O O . LEU A 1 112 ? -34.823 11.757 42.560 1.00 95.00 112 LEU A O 1
ATOM 881 N N . LEU A 1 113 ? -34.244 10.816 40.602 1.00 93.44 113 LEU A N 1
ATOM 882 C CA . LEU A 1 113 ? -35.143 11.638 39.787 1.00 93.44 113 LEU A CA 1
ATOM 883 C C . LEU A 1 113 ? -36.603 11.440 40.206 1.00 93.44 113 LEU A C 1
ATOM 885 O O . LEU A 1 113 ? -37.275 12.430 40.466 1.00 93.44 113 LEU A O 1
ATOM 889 N N . SER A 1 114 ? -37.031 10.185 40.387 1.00 90.19 114 SER A N 1
ATOM 890 C CA . SER A 1 114 ? -38.384 9.850 40.848 1.00 90.19 114 SER A CA 1
ATOM 891 C C . SER A 1 114 ? -38.684 10.337 42.268 1.00 90.19 114 SER A C 1
ATOM 893 O O . SER A 1 114 ? -39.776 10.822 42.541 1.00 90.19 114 SER A O 1
ATOM 895 N N . GLN A 1 115 ? -37.717 10.260 43.187 1.00 92.50 115 GLN A N 1
ATOM 896 C CA . GLN A 1 115 ? -37.881 10.796 44.547 1.00 92.50 115 GLN A CA 1
ATOM 897 C C . GLN A 1 115 ? -38.028 12.317 44.579 1.00 92.50 115 GLN A C 1
ATOM 899 O O . GLN A 1 115 ? -38.633 12.857 45.502 1.00 92.50 115 GLN A O 1
ATOM 904 N N . LEU A 1 116 ? -37.428 12.996 43.606 1.00 91.25 116 LEU A N 1
ATOM 905 C CA . LEU A 1 116 ? -37.457 14.445 43.477 1.00 91.25 116 LEU A CA 1
ATOM 906 C C . LEU A 1 116 ? -38.589 14.924 42.554 1.00 91.25 116 LEU A C 1
ATOM 908 O O . LEU A 1 116 ? -38.667 16.124 42.316 1.00 91.25 116 LEU A O 1
ATOM 912 N N . ASP A 1 117 ? -39.423 14.014 42.027 1.00 84.94 117 ASP A N 1
ATOM 913 C CA . ASP A 1 117 ? -40.463 14.283 41.017 1.00 84.94 117 ASP A CA 1
ATOM 914 C C . ASP A 1 117 ? -39.934 15.028 39.760 1.00 84.94 117 ASP A C 1
ATOM 916 O O . ASP A 1 117 ? -40.695 15.600 38.982 1.00 84.94 117 ASP A O 1
ATOM 920 N N . LEU A 1 118 ? -38.614 14.989 39.526 1.00 82.50 118 LEU A N 1
ATOM 921 C CA . LEU A 1 118 ? -37.909 15.652 38.413 1.00 82.50 118 LEU A CA 1
ATOM 922 C C . LEU A 1 118 ? -38.070 14.914 37.072 1.00 82.50 118 LEU A C 1
ATOM 924 O O . LEU A 1 118 ? -37.604 15.375 36.034 1.00 82.50 118 LEU A O 1
ATOM 928 N N . ASP A 1 119 ? -38.668 13.731 37.105 1.00 76.94 119 ASP A N 1
ATOM 929 C CA . ASP A 1 119 ? -39.090 12.915 35.970 1.00 76.94 119 ASP A CA 1
ATOM 930 C C . ASP A 1 119 ? -40.427 13.376 35.364 1.00 76.94 119 ASP A C 1
ATOM 932 O O . ASP A 1 119 ? -40.826 12.885 34.305 1.00 76.94 119 ASP A O 1
ATOM 936 N N . LYS A 1 120 ? -41.097 14.350 35.990 1.00 75.50 120 LYS A N 1
ATOM 937 C CA . LYS A 1 120 ? -42.239 15.064 35.418 1.00 75.50 120 LYS A CA 1
ATOM 938 C C . LYS A 1 120 ? -41.738 16.378 34.821 1.00 75.50 120 LYS A C 1
ATOM 940 O O . LYS A 1 120 ? -41.063 17.149 35.495 1.00 75.50 120 LYS A O 1
ATOM 945 N N . ASP A 1 121 ? -42.061 16.642 33.555 1.00 64.31 121 ASP A N 1
ATOM 946 C CA . ASP A 1 121 ? -41.745 17.916 32.898 1.00 64.31 121 ASP A CA 1
ATOM 947 C C . ASP A 1 121 ? -42.486 19.079 33.597 1.00 64.31 121 ASP A C 1
ATOM 949 O O . ASP A 1 121 ? -43.575 19.477 33.190 1.00 64.31 121 ASP A O 1
ATOM 953 N N . GLU A 1 122 ? -41.892 19.667 34.640 1.00 60.47 122 GLU A N 1
ATOM 954 C CA . GLU A 1 122 ? -42.347 20.927 35.257 1.00 60.47 122 GLU A CA 1
ATOM 955 C C . GLU A 1 122 ? -41.807 22.170 34.524 1.00 60.47 122 GLU A C 1
ATOM 957 O O . GLU A 1 122 ? -41.701 23.266 35.080 1.00 60.47 122 GLU A O 1
ATOM 962 N N . ALA A 1 123 ? -41.488 22.047 33.233 1.00 56.66 123 ALA A N 1
ATOM 963 C CA . ALA A 1 123 ? -41.208 23.194 32.378 1.00 56.66 123 ALA A CA 1
ATOM 964 C C . ALA A 1 123 ? -42.515 23.957 32.068 1.00 56.66 123 ALA A C 1
ATOM 966 O O . ALA A 1 123 ? -43.005 23.941 30.940 1.00 56.66 123 ALA A O 1
ATOM 967 N N . GLY A 1 124 ? -43.120 24.610 33.071 1.00 54.72 124 GLY A N 1
ATOM 968 C CA . GLY A 1 124 ? -44.346 25.381 32.845 1.00 54.72 124 GLY A CA 1
ATOM 969 C C . GLY A 1 124 ? -45.084 26.031 34.022 1.00 54.72 124 GLY A C 1
ATOM 970 O O . GLY A 1 124 ? -46.097 26.674 33.758 1.00 54.72 124 GLY A O 1
ATOM 971 N N . THR A 1 125 ? -44.651 25.928 35.284 1.00 50.41 125 THR A N 1
ATOM 972 C CA . THR A 1 125 ? -45.454 26.422 36.435 1.00 50.41 125 THR A CA 1
ATOM 973 C C . THR A 1 125 ? -44.757 27.464 37.307 1.00 50.41 125 THR A C 1
ATOM 975 O O . THR A 1 125 ? -44.995 27.550 38.506 1.00 50.41 125 THR A O 1
ATOM 978 N N . ALA A 1 126 ? -43.959 28.336 36.695 1.00 48.59 126 ALA A N 1
ATOM 979 C CA . ALA A 1 126 ? -43.610 29.622 37.292 1.00 48.59 126 ALA A CA 1
ATOM 980 C C . ALA A 1 126 ? -43.986 30.756 36.329 1.00 48.59 126 ALA A C 1
ATOM 982 O O . ALA A 1 126 ? -43.139 31.518 35.866 1.00 48.59 126 ALA A O 1
ATOM 983 N N . LYS A 1 127 ? -45.287 30.892 36.031 1.00 45.69 127 LYS A N 1
ATOM 984 C CA . LYS A 1 127 ? -45.832 32.240 35.842 1.00 45.69 127 LYS A CA 1
ATOM 985 C C . LYS A 1 127 ? -45.743 32.898 37.213 1.00 45.69 127 LYS A C 1
ATOM 987 O O . LYS A 1 127 ? -46.618 32.726 38.049 1.00 45.69 127 LYS A O 1
ATOM 992 N N . VAL A 1 128 ? -44.606 33.53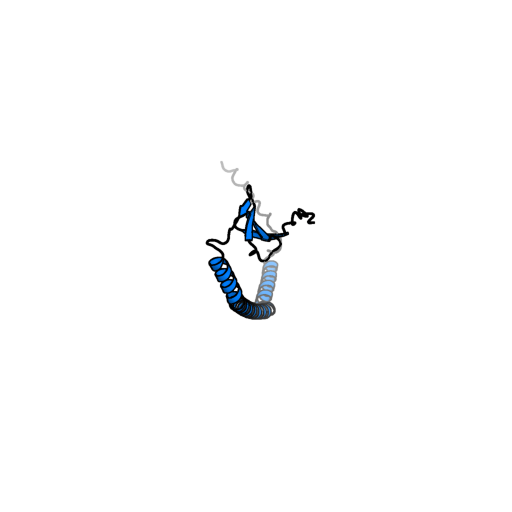1 37.477 1.00 44.94 128 VAL A N 1
ATOM 993 C CA . VAL A 1 128 ? -44.489 34.492 38.567 1.00 44.94 128 VAL A CA 1
ATOM 994 C C . VAL A 1 128 ? -45.469 35.599 38.203 1.00 44.94 128 VAL A C 1
ATOM 996 O O . VAL A 1 128 ? -45.227 36.331 37.244 1.00 44.94 128 VAL A O 1
ATOM 999 N N . ASP A 1 129 ? -46.604 35.643 38.897 1.00 45.88 129 ASP A N 1
ATOM 1000 C CA . ASP A 1 129 ? -47.588 36.716 38.803 1.00 45.88 129 ASP A CA 1
ATOM 1001 C C . ASP A 1 129 ? -46.908 38.036 39.188 1.00 45.88 129 ASP A C 1
ATOM 1003 O O . ASP A 1 129 ? -46.840 38.442 40.345 1.00 45.88 129 ASP A O 1
ATOM 1007 N N . THR A 1 130 ? -46.345 38.716 38.193 1.00 47.84 130 THR A N 1
ATOM 1008 C CA . THR A 1 130 ? -45.859 40.089 38.302 1.00 47.84 130 THR A CA 1
ATOM 1009 C C . THR A 1 130 ? -47.029 41.064 38.145 1.00 47.84 130 THR A C 1
ATOM 1011 O O . THR A 1 130 ? -47.020 41.875 37.220 1.00 47.84 130 THR A O 1
ATOM 1014 N N . GLU A 1 131 ? -48.045 40.985 39.011 1.00 48.94 131 GLU A N 1
ATOM 1015 C CA . GLU A 1 131 ? -49.147 41.969 39.043 1.00 48.94 131 GLU A CA 1
ATOM 1016 C C . GLU A 1 131 ? -49.340 42.699 40.386 1.00 48.94 131 GLU A C 1
ATOM 1018 O O . GLU A 1 131 ? -50.027 43.714 40.411 1.00 48.94 131 GLU A O 1
ATOM 1023 N N . GLU A 1 132 ? -48.650 42.344 41.476 1.00 46.78 132 GLU A N 1
ATOM 1024 C CA . GLU A 1 132 ? -48.855 43.027 42.776 1.00 46.78 132 GLU A CA 1
ATOM 1025 C C . GLU A 1 132 ? -47.989 44.290 43.019 1.00 46.78 132 GLU A C 1
ATOM 1027 O O . GLU A 1 132 ? -47.975 44.834 44.119 1.00 46.78 132 GLU A O 1
ATOM 1032 N N . LEU A 1 133 ? -47.289 44.827 42.009 1.00 45.69 133 LEU A N 1
ATOM 1033 C CA . LEU A 1 133 ? -46.457 46.045 42.152 1.00 45.69 133 LEU A CA 1
ATOM 1034 C C . LEU A 1 133 ? -46.992 47.291 41.418 1.00 45.69 133 LEU A C 1
ATOM 1036 O O . LEU A 1 133 ? -46.247 48.252 41.229 1.00 45.69 133 LEU A O 1
ATOM 1040 N N . ARG A 1 134 ? -48.270 47.321 41.011 1.00 46.78 134 ARG A N 1
ATOM 1041 C CA . ARG A 1 134 ? -48.876 48.500 40.349 1.00 46.78 134 ARG A CA 1
ATOM 1042 C C . ARG A 1 134 ? -49.948 49.259 41.136 1.00 46.78 134 ARG A C 1
ATOM 1044 O O . ARG A 1 134 ? -50.426 50.262 40.623 1.00 46.78 134 ARG A O 1
ATOM 1051 N N . GLU A 1 135 ? -50.254 48.891 42.380 1.00 45.41 135 GLU A N 1
ATOM 1052 C CA . GLU A 1 135 ? -51.204 49.652 43.221 1.00 45.41 135 GLU A CA 1
ATOM 1053 C C . GLU A 1 135 ? -50.546 50.581 44.262 1.00 45.41 135 GLU A C 1
ATOM 1055 O O . GLU A 1 135 ? -51.189 51.018 45.212 1.00 45.41 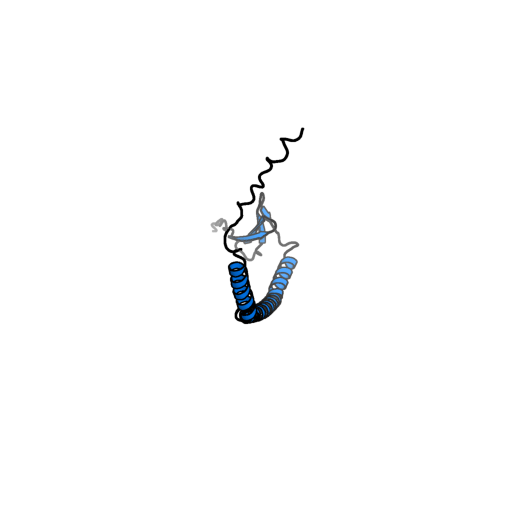135 GLU A O 1
ATOM 1060 N N . ALA A 1 136 ? -49.274 50.948 44.081 1.00 45.12 136 ALA A N 1
ATOM 1061 C CA . ALA A 1 136 ? -48.599 51.911 44.957 1.00 45.12 136 ALA A CA 1
ATOM 1062 C C . ALA A 1 136 ? -47.762 52.953 44.191 1.00 45.12 136 ALA A C 1
ATOM 1064 O O . ALA A 1 136 ? -46.581 53.144 44.491 1.00 45.12 136 ALA A O 1
ATOM 1065 N N . ALA A 1 137 ? -48.365 53.628 43.206 1.00 40.41 137 ALA A N 1
ATOM 1066 C CA . ALA A 1 137 ? -47.811 54.834 42.581 1.00 40.41 137 ALA A CA 1
ATOM 1067 C C . ALA A 1 137 ? -48.903 55.878 42.318 1.00 40.41 137 ALA A C 1
ATOM 1069 O O . ALA A 1 137 ? -49.938 55.501 41.726 1.00 40.41 137 ALA A O 1
#

Foldseek 3Di:
DDDPPPPPFDKDKDFDQDDPNWTKIWIDTPDPDDIWIWTDDVDIGTPDPPPCVVVVVVVVVVVVVCVVVVVVVVVVVVVVVVVVVVVVVVVVPDDDPCPVVVVVVVVVVVVVCVVVVVVDPPVDPPPPPPPPPPPPD